Protein AF-A0A3P7J4C7-F1 (afdb_monomer)

Structure (mmCIF, N/CA/C/O backbone):
data_AF-A0A3P7J4C7-F1
#
_entry.id   AF-A0A3P7J4C7-F1
#
loop_
_atom_site.group_PDB
_atom_site.id
_atom_site.type_symbol
_atom_site.label_atom_id
_atom_site.label_alt_id
_atom_site.label_comp_id
_atom_site.label_asym_id
_atom_site.label_entity_id
_atom_site.label_seq_id
_atom_site.pdbx_PDB_ins_code
_atom_site.Cartn_x
_atom_site.Cartn_y
_atom_site.Cartn_z
_atom_site.occupancy
_atom_site.B_iso_or_equiv
_atom_site.auth_seq_id
_atom_site.auth_comp_id
_atom_site.auth_asym_id
_atom_site.auth_atom_id
_atom_site.pdbx_PDB_model_num
ATOM 1 N N . MET A 1 1 ? 24.159 -23.107 -20.229 1.00 58.28 1 MET A N 1
ATOM 2 C CA . MET A 1 1 ? 25.421 -23.664 -20.759 1.00 58.28 1 MET A CA 1
ATOM 3 C C . MET A 1 1 ? 25.243 -25.158 -20.881 1.00 58.28 1 MET A C 1
ATOM 5 O O . MET A 1 1 ? 24.767 -25.767 -19.931 1.00 58.28 1 MET A O 1
ATOM 9 N N . THR A 1 2 ? 25.591 -25.727 -22.027 1.00 74.00 2 THR A N 1
ATOM 10 C CA . THR A 1 2 ? 25.543 -27.178 -22.225 1.00 74.00 2 THR A CA 1
ATOM 11 C C . THR A 1 2 ? 26.910 -27.624 -22.710 1.00 74.00 2 THR A C 1
ATOM 13 O O . THR A 1 2 ? 27.490 -26.992 -23.593 1.00 74.00 2 THR A O 1
ATOM 16 N N . C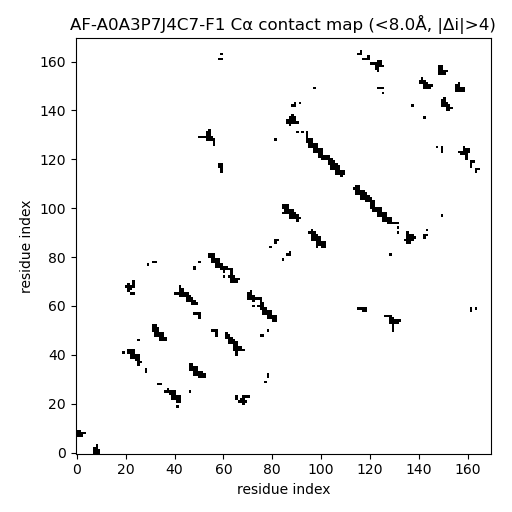YS A 1 3 ? 27.447 -28.678 -22.100 1.00 69.94 3 CYS A N 1
ATOM 17 C CA . CYS A 1 3 ? 28.665 -29.310 -22.584 1.00 69.94 3 CYS A CA 1
ATOM 18 C C . CYS A 1 3 ? 28.282 -30.241 -23.737 1.00 69.94 3 CYS A C 1
ATOM 20 O O . CYS A 1 3 ? 27.547 -31.208 -23.535 1.00 69.94 3 CYS A O 1
ATOM 22 N N . VAL A 1 4 ? 28.741 -29.920 -24.946 1.00 71.81 4 VAL A N 1
ATOM 23 C CA . VAL A 1 4 ? 28.496 -30.708 -26.156 1.00 71.81 4 VAL A CA 1
ATOM 24 C C . VAL A 1 4 ? 29.854 -31.075 -26.744 1.00 71.81 4 VAL A C 1
ATOM 26 O O . VAL A 1 4 ? 30.628 -30.200 -27.120 1.00 71.81 4 VAL A O 1
ATOM 29 N N . MET A 1 5 ? 30.161 -32.375 -26.785 1.00 71.19 5 MET A N 1
ATOM 30 C CA . MET A 1 5 ? 31.421 -32.920 -27.319 1.00 71.19 5 MET A CA 1
ATOM 31 C C . MET A 1 5 ? 32.692 -32.265 -26.746 1.00 71.19 5 MET A C 1
ATOM 33 O O . MET A 1 5 ? 33.597 -31.880 -27.479 1.00 71.19 5 MET A O 1
ATOM 37 N N . GLY A 1 6 ? 32.755 -32.117 -25.419 1.00 75.88 6 GLY A N 1
ATOM 38 C CA . GLY A 1 6 ? 33.930 -31.564 -24.733 1.00 75.88 6 GLY A CA 1
ATOM 39 C C . GLY A 1 6 ? 34.107 -30.051 -24.889 1.00 75.88 6 GLY A C 1
ATOM 40 O O . GLY A 1 6 ? 35.069 -29.497 -24.363 1.00 75.88 6 GLY A O 1
ATOM 41 N N . MET A 1 7 ? 33.176 -29.373 -25.565 1.00 69.62 7 MET A N 1
ATOM 42 C CA . MET A 1 7 ? 33.154 -27.923 -25.707 1.00 69.62 7 MET A CA 1
ATOM 43 C C . MET A 1 7 ? 31.938 -27.336 -24.988 1.00 69.62 7 MET A C 1
ATOM 45 O O . MET A 1 7 ? 30.823 -27.859 -25.058 1.00 69.62 7 MET A O 1
ATOM 49 N N . TRP A 1 8 ? 32.148 -26.223 -24.288 1.00 70.75 8 TRP A N 1
ATOM 50 C CA . TRP A 1 8 ? 31.060 -25.448 -23.701 1.00 70.75 8 TRP A CA 1
ATOM 51 C C . TRP A 1 8 ? 30.372 -24.621 -24.785 1.00 70.75 8 TRP A C 1
ATOM 53 O O . TRP A 1 8 ? 31.017 -23.822 -25.462 1.00 70.75 8 TRP A O 1
ATOM 63 N N . ALA A 1 9 ? 29.060 -24.812 -24.938 1.00 69.00 9 ALA A N 1
ATOM 64 C CA . ALA A 1 9 ? 28.233 -24.024 -25.839 1.00 69.00 9 ALA A CA 1
ATOM 65 C C . ALA A 1 9 ? 27.231 -23.158 -25.044 1.00 69.00 9 ALA A C 1
ATOM 67 O O . ALA A 1 9 ? 26.468 -23.696 -24.222 1.00 69.00 9 ALA A O 1
ATOM 68 N N . PRO A 1 10 ? 27.189 -21.832 -25.288 1.00 61.00 10 PRO A N 1
ATOM 69 C CA . PRO A 1 10 ? 28.169 -21.026 -26.039 1.00 61.00 10 PRO A CA 1
ATOM 70 C C . PRO A 1 10 ? 29.540 -20.944 -25.332 1.00 61.00 10 PRO A C 1
ATOM 72 O O . PRO A 1 10 ? 29.627 -21.139 -24.121 1.00 61.00 10 PRO A O 1
ATOM 75 N N . SER A 1 11 ? 30.601 -20.635 -26.090 1.00 69.06 11 SER A N 1
ATOM 76 C CA . SER A 1 11 ? 31.992 -20.532 -25.599 1.00 69.06 11 SER A CA 1
ATOM 77 C C . SER A 1 11 ? 32.262 -19.297 -24.732 1.00 69.06 11 SER A C 1
ATOM 79 O O . SER A 1 11 ? 33.334 -19.163 -24.147 1.00 69.06 11 SER A O 1
ATOM 81 N N . PHE A 1 12 ? 31.283 -18.402 -24.628 1.00 66.50 12 PHE A N 1
ATOM 82 C CA . PHE A 1 12 ? 31.286 -17.256 -23.737 1.00 66.50 12 PHE A CA 1
ATOM 83 C C . PHE A 1 12 ? 29.870 -17.037 -23.202 1.00 66.50 12 PHE A C 1
ATOM 85 O O . PHE A 1 12 ? 28.878 -17.214 -23.914 1.00 66.50 12 PHE A O 1
ATOM 92 N N . PHE A 1 13 ? 29.769 -16.613 -21.947 1.00 57.25 13 PHE A N 1
ATOM 93 C CA . PHE A 1 13 ? 28.583 -15.901 -21.495 1.00 57.25 13 PHE A CA 1
ATOM 94 C C . PHE A 1 13 ? 28.644 -14.520 -22.145 1.00 57.25 13 PHE A C 1
ATOM 96 O O . PHE A 1 13 ? 29.688 -13.872 -22.087 1.00 57.25 13 PHE A O 1
ATOM 103 N N . GLY A 1 14 ? 27.580 -14.104 -22.839 1.00 58.03 14 GLY A N 1
ATOM 104 C CA . GLY A 1 14 ? 27.512 -12.773 -23.448 1.00 58.03 14 GLY A CA 1
ATOM 105 C C . GLY A 1 14 ? 27.950 -11.672 -22.473 1.00 58.03 14 GLY A C 1
ATOM 106 O O . GLY A 1 14 ? 27.874 -11.840 -21.257 1.00 58.03 14 GLY A O 1
ATOM 107 N N . HIS A 1 15 ? 28.423 -10.540 -22.993 1.00 54.91 15 HIS A N 1
ATOM 108 C CA . HIS A 1 15 ? 28.823 -9.423 -22.139 1.00 54.91 15 HIS A CA 1
ATOM 109 C C . HIS A 1 15 ? 27.643 -8.944 -21.281 1.00 54.91 15 HIS A C 1
ATOM 111 O O . HIS A 1 15 ? 26.596 -8.574 -21.813 1.00 54.91 15 HIS A O 1
ATOM 117 N N . CYS A 1 16 ? 27.833 -8.885 -19.960 1.00 52.88 16 CYS A N 1
ATOM 118 C CA . CYS A 1 16 ? 26.949 -8.128 -19.083 1.00 52.88 16 CYS A CA 1
ATOM 119 C C . CYS A 1 16 ? 27.085 -6.647 -19.442 1.00 52.88 16 CYS A C 1
ATOM 121 O O . CYS A 1 16 ? 28.039 -5.985 -19.039 1.00 52.88 16 CYS A O 1
ATOM 123 N N . THR A 1 17 ? 26.158 -6.120 -20.234 1.00 51.41 17 THR A N 1
ATOM 124 C CA . THR A 1 17 ? 26.102 -4.683 -20.492 1.00 51.41 17 THR A CA 1
ATOM 125 C C . THR A 1 17 ? 25.267 -4.021 -19.404 1.00 51.41 17 THR A C 1
ATOM 127 O O . THR A 1 17 ? 24.099 -4.370 -19.245 1.00 51.41 17 THR A O 1
ATOM 130 N N . THR A 1 18 ? 25.799 -3.000 -18.730 1.00 53.31 18 THR A N 1
ATOM 131 C CA . THR A 1 18 ? 25.023 -2.010 -17.952 1.00 53.31 18 THR A CA 1
ATOM 132 C C . THR A 1 18 ? 24.249 -1.070 -18.887 1.00 53.31 18 THR A C 1
ATOM 134 O O . THR A 1 18 ? 24.229 0.147 -18.729 1.00 53.31 18 THR A O 1
ATOM 137 N N . SER A 1 19 ? 23.663 -1.634 -19.943 1.00 54.75 19 SER A N 1
ATOM 138 C CA . SER A 1 19 ? 22.994 -0.875 -20.984 1.00 54.75 19 SER A CA 1
ATOM 139 C C . SER A 1 19 ? 21.644 -0.388 -20.478 1.00 54.75 19 SER A C 1
ATOM 141 O O . SER A 1 19 ? 20.827 -1.168 -19.993 1.00 54.75 19 SER A O 1
ATOM 143 N N . THR A 1 20 ? 21.374 0.895 -20.693 1.00 61.97 20 THR A N 1
ATOM 144 C CA . THR A 1 20 ? 20.044 1.502 -20.566 1.00 61.97 20 THR A CA 1
ATOM 145 C C . THR A 1 20 ? 19.055 1.002 -21.630 1.00 61.97 20 THR A C 1
ATOM 147 O O . THR A 1 20 ? 17.907 1.424 -21.640 1.00 61.97 20 THR A O 1
ATOM 150 N N . ARG A 1 21 ? 19.437 0.077 -22.529 1.00 68.81 21 ARG A N 1
ATOM 151 C CA . ARG A 1 21 ? 18.542 -0.455 -23.579 1.00 68.81 21 ARG A CA 1
ATOM 152 C C . ARG A 1 21 ? 17.230 -1.034 -23.054 1.00 68.81 21 ARG A C 1
ATOM 154 O O . ARG A 1 21 ? 16.261 -1.054 -23.798 1.00 68.81 21 ARG A O 1
ATOM 161 N N . TYR A 1 22 ? 17.214 -1.490 -21.806 1.00 79.50 22 TYR A N 1
ATOM 162 C CA . TYR A 1 22 ? 16.029 -2.045 -21.152 1.00 79.50 22 TYR A CA 1
ATOM 163 C C . TYR A 1 22 ? 15.705 -1.334 -19.835 1.00 79.50 22 TYR A C 1
ATOM 165 O O . TYR A 1 22 ? 15.041 -1.907 -18.972 1.00 79.50 22 TYR A O 1
ATOM 173 N N . SER A 1 23 ? 16.215 -0.112 -19.648 1.00 86.44 23 SER A N 1
ATOM 174 C CA . SER A 1 23 ? 15.827 0.713 -18.508 1.00 86.44 23 SER A CA 1
ATOM 175 C C . SER A 1 23 ? 14.448 1.315 -18.729 1.00 86.44 23 SER A C 1
ATOM 177 O O . SE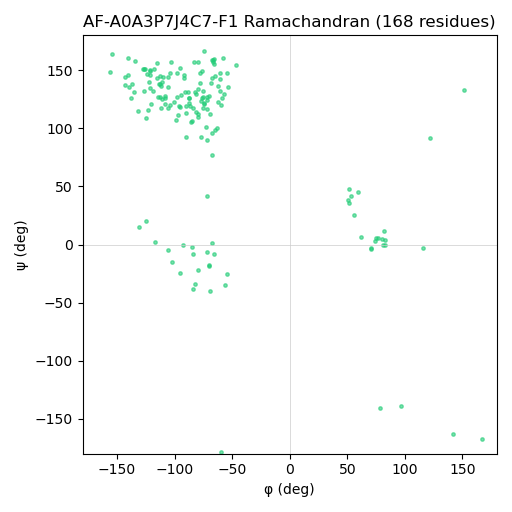R A 1 23 ? 14.084 1.634 -19.858 1.00 86.44 23 SER A O 1
ATOM 179 N N . CYS A 1 24 ? 13.722 1.519 -17.640 1.00 86.81 24 CYS A N 1
ATOM 180 C CA . CYS A 1 24 ? 12.443 2.204 -17.660 1.00 86.81 24 CYS A CA 1
ATOM 181 C C . CYS A 1 24 ? 12.604 3.603 -17.072 1.00 86.81 24 CYS A C 1
ATOM 183 O O . CYS A 1 24 ? 13.230 3.778 -16.022 1.00 86.81 24 CYS A O 1
ATOM 185 N N . GLU A 1 25 ? 12.006 4.589 -17.732 1.00 91.75 25 GLU A N 1
ATOM 186 C CA . GLU A 1 25 ? 11.836 5.916 -17.157 1.00 91.75 25 GLU A CA 1
ATOM 187 C C . GLU A 1 25 ? 10.712 5.864 -16.119 1.00 91.75 25 GLU A C 1
ATOM 189 O O . GLU A 1 25 ? 9.613 5.361 -16.382 1.00 91.75 25 GLU A O 1
ATOM 194 N N . VAL A 1 26 ? 11.006 6.333 -14.908 1.00 91.88 26 VAL A N 1
ATOM 195 C CA . VAL A 1 26 ? 10.028 6.400 -13.826 1.00 91.88 26 VAL A CA 1
ATOM 196 C C . VAL A 1 26 ? 9.029 7.520 -14.137 1.00 91.88 26 VAL A C 1
ATOM 198 O O . VAL A 1 26 ? 9.447 8.661 -14.330 1.00 91.88 26 VAL A O 1
ATOM 201 N N . PRO A 1 27 ? 7.716 7.229 -14.176 1.00 89.31 27 PRO A N 1
ATOM 202 C CA . PRO A 1 27 ? 6.696 8.228 -14.444 1.00 89.31 27 PRO A CA 1
ATOM 203 C C . PRO A 1 27 ? 6.636 9.258 -13.316 1.00 89.31 27 PRO A C 1
ATOM 205 O O . PRO A 1 27 ? 6.962 8.972 -12.162 1.00 89.31 27 PRO A O 1
ATOM 208 N N . ASN A 1 28 ? 6.147 10.452 -13.639 1.00 90.44 28 ASN A N 1
ATOM 209 C CA . ASN A 1 28 ? 5.920 11.473 -12.625 1.00 90.44 28 ASN A CA 1
ATOM 210 C C . ASN A 1 28 ? 4.874 10.998 -11.598 1.00 90.44 28 ASN A C 1
ATOM 212 O O . ASN A 1 28 ? 3.843 10.437 -11.990 1.00 90.44 28 ASN A O 1
ATOM 216 N N . PRO A 1 29 ? 5.106 11.228 -10.291 1.00 89.56 29 PRO A N 1
ATOM 217 C CA . PRO A 1 29 ? 4.142 10.879 -9.258 1.00 89.56 29 PRO A CA 1
ATOM 218 C C . PRO A 1 29 ? 2.823 11.630 -9.462 1.00 89.56 29 PRO A C 1
ATOM 220 O O . PRO A 1 29 ? 2.804 12.810 -9.821 1.00 89.56 29 PRO A O 1
ATOM 223 N N . LYS A 1 30 ? 1.707 10.950 -9.187 1.00 87.62 30 LYS A N 1
ATOM 224 C CA . LYS A 1 30 ? 0.387 11.587 -9.124 1.00 87.62 30 LYS A CA 1
ATOM 225 C C . LYS A 1 30 ? 0.313 12.552 -7.924 1.00 87.62 30 LYS A C 1
ATOM 227 O O . LYS A 1 30 ? 1.066 12.387 -6.961 1.00 87.62 30 LYS A O 1
ATOM 232 N N . PRO A 1 31 ? -0.607 13.534 -7.929 1.00 85.88 31 PRO A N 1
ATOM 233 C CA . PRO A 1 31 ? -0.822 14.409 -6.777 1.00 85.88 31 PRO A CA 1
ATOM 234 C C . PRO A 1 31 ? -1.076 13.611 -5.489 1.00 85.88 31 PRO A C 1
ATOM 236 O O . PRO A 1 31 ? -1.828 12.637 -5.500 1.00 85.88 31 PRO A O 1
ATOM 239 N N . GLY A 1 32 ? -0.441 14.011 -4.384 1.00 84.50 32 GLY A N 1
ATOM 240 C CA . GLY A 1 32 ? -0.586 13.332 -3.088 1.00 84.50 32 GLY A CA 1
ATOM 241 C C . GLY A 1 32 ? 0.192 12.014 -2.947 1.00 84.50 32 GLY A C 1
ATOM 242 O O . GLY A 1 32 ? 0.087 11.355 -1.909 1.00 84.50 32 GLY A O 1
ATOM 243 N N . MET A 1 33 ? 1.010 11.646 -3.940 1.00 90.00 33 MET A N 1
ATOM 244 C CA . MET A 1 33 ? 1.862 10.454 -3.949 1.00 90.00 33 MET A CA 1
ATOM 245 C C . MET A 1 33 ? 3.352 10.826 -4.041 1.00 90.00 33 MET A C 1
ATOM 247 O O . MET A 1 33 ? 3.726 11.824 -4.650 1.00 90.00 33 MET A O 1
ATOM 251 N N . THR A 1 34 ? 4.213 9.979 -3.477 1.00 93.00 34 THR A N 1
ATOM 252 C CA . THR A 1 34 ? 5.653 9.931 -3.751 1.00 93.00 34 THR A CA 1
ATOM 253 C C . THR A 1 34 ? 6.050 8.549 -4.261 1.00 93.00 34 THR A C 1
ATOM 255 O O . THR A 1 34 ? 5.444 7.543 -3.884 1.00 93.00 34 THR A O 1
ATOM 258 N N . LEU A 1 35 ? 7.085 8.500 -5.096 1.00 93.00 35 LEU A N 1
ATOM 259 C CA . LEU A 1 35 ? 7.733 7.260 -5.524 1.00 93.00 35 LEU A CA 1
ATOM 260 C C . LEU A 1 35 ? 9.061 7.099 -4.779 1.00 93.00 35 LEU A C 1
ATOM 262 O O . LEU A 1 35 ? 9.705 8.092 -4.443 1.00 93.00 35 LEU A O 1
ATOM 266 N N . ASP A 1 36 ? 9.456 5.859 -4.502 1.00 94.00 36 ASP A N 1
ATOM 267 C CA . ASP A 1 36 ? 10.730 5.526 -3.845 1.00 94.00 36 ASP A CA 1
ATOM 268 C C . ASP A 1 36 ? 11.960 5.769 -4.738 1.00 94.00 36 ASP A C 1
ATOM 270 O O . ASP A 1 36 ? 13.080 5.884 -4.240 1.00 94.00 36 ASP A O 1
ATOM 274 N N . LYS A 1 37 ? 11.756 5.860 -6.054 1.00 91.88 37 LYS A N 1
ATOM 275 C CA . LYS A 1 37 ? 12.792 6.097 -7.062 1.00 91.88 37 LYS A CA 1
ATOM 276 C C . LYS A 1 37 ? 12.348 7.152 -8.065 1.00 91.88 37 LYS A C 1
ATOM 278 O O . LYS A 1 37 ? 11.157 7.368 -8.267 1.00 91.88 37 LYS A O 1
ATOM 283 N N . THR A 1 38 ? 13.321 7.770 -8.724 1.00 91.94 38 THR A N 1
ATOM 284 C CA . THR A 1 38 ? 13.120 8.766 -9.782 1.00 91.94 38 THR A CA 1
ATOM 285 C C . THR A 1 38 ? 14.139 8.562 -10.905 1.00 91.94 38 THR A C 1
ATOM 287 O O . THR A 1 38 ? 15.176 7.926 -10.710 1.00 91.94 38 THR A O 1
ATOM 290 N N . GLY A 1 39 ? 13.847 9.095 -12.094 1.00 89.81 39 GLY A N 1
ATOM 291 C CA . GLY A 1 39 ? 14.744 9.016 -13.249 1.00 89.81 39 GLY A CA 1
ATOM 292 C C . GLY A 1 39 ? 14.699 7.662 -13.958 1.00 89.81 39 GLY A C 1
ATOM 293 O O . GLY A 1 39 ? 13.633 7.084 -14.133 1.00 89.81 39 GLY A O 1
ATOM 294 N N . MET A 1 40 ? 15.854 7.169 -14.405 1.00 89.94 40 MET A N 1
ATOM 295 C CA . MET A 1 40 ? 15.968 5.896 -15.123 1.00 89.94 40 MET A CA 1
ATOM 296 C C . MET A 1 40 ? 16.305 4.758 -14.163 1.00 89.94 40 MET A C 1
ATOM 298 O O . MET A 1 40 ? 17.288 4.836 -13.425 1.00 89.94 40 MET A O 1
ATOM 302 N N . VAL A 1 41 ? 15.537 3.670 -14.221 1.00 90.69 41 VAL A N 1
ATOM 303 C CA . VAL A 1 41 ? 15.826 2.444 -13.466 1.00 90.69 41 VAL A CA 1
ATOM 304 C C . VAL A 1 41 ? 16.194 1.298 -14.397 1.00 90.69 41 VAL A C 1
ATOM 306 O O . VAL A 1 41 ? 15.653 1.174 -15.492 1.00 90.69 41 VAL A O 1
ATOM 309 N N . ALA A 1 42 ? 17.113 0.439 -13.964 1.00 88.25 42 ALA A N 1
ATOM 310 C CA . ALA A 1 42 ? 17.480 -0.755 -14.721 1.00 88.25 42 ALA A CA 1
ATOM 311 C C . ALA A 1 42 ? 16.313 -1.758 -14.816 1.00 88.25 42 ALA A C 1
ATOM 313 O O . ALA A 1 42 ? 15.410 -1.757 -13.975 1.00 88.25 42 ALA A O 1
ATOM 314 N N . SER A 1 43 ? 16.376 -2.654 -15.806 1.00 85.31 43 SER A N 1
ATOM 315 C CA . SER A 1 43 ? 15.491 -3.824 -15.857 1.00 85.31 43 SER A CA 1
ATOM 316 C C . SER A 1 43 ? 15.585 -4.620 -14.548 1.00 85.31 43 SER A C 1
ATOM 318 O O . SER A 1 43 ? 16.627 -4.637 -13.893 1.00 85.31 43 SER A O 1
ATOM 320 N N . ASP A 1 44 ? 14.476 -5.240 -14.161 1.00 84.88 44 ASP A N 1
ATOM 321 C CA . ASP A 1 44 ? 14.219 -5.960 -12.907 1.00 84.88 44 ASP A CA 1
ATOM 322 C C . ASP A 1 44 ? 14.102 -5.098 -11.645 1.00 84.88 44 ASP A C 1
ATOM 324 O O . ASP A 1 44 ? 13.753 -5.608 -10.575 1.00 84.88 44 ASP A O 1
ATOM 328 N N . GLN A 1 45 ? 14.294 -3.781 -11.746 1.00 88.56 45 GLN A N 1
ATOM 32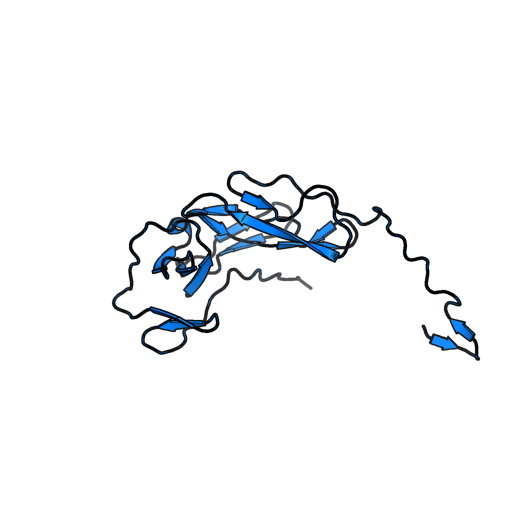9 C CA . GLN A 1 45 ? 14.022 -2.894 -10.624 1.00 88.56 45 GLN A CA 1
ATOM 330 C C . GLN A 1 45 ? 12.527 -2.618 -10.459 1.00 88.56 45 GLN A C 1
ATOM 332 O O . GLN A 1 45 ? 11.805 -2.365 -11.423 1.00 88.56 45 GLN A O 1
ATOM 337 N N . SER A 1 46 ? 12.074 -2.613 -9.206 1.00 90.44 46 SER A N 1
ATOM 338 C CA . SER A 1 46 ? 10.744 -2.140 -8.833 1.00 90.44 46 SER A CA 1
ATOM 339 C C . SER A 1 46 ? 10.758 -0.684 -8.387 1.00 90.44 46 SER A C 1
ATOM 341 O O . SER A 1 46 ? 11.765 -0.202 -7.854 1.00 90.44 46 SER A O 1
ATOM 343 N N . VAL A 1 47 ? 9.617 -0.033 -8.589 1.00 92.06 47 VAL A N 1
ATOM 344 C CA . VAL A 1 47 ? 9.257 1.280 -8.054 1.00 92.06 47 VAL A CA 1
ATOM 345 C C . VAL A 1 47 ? 7.994 1.113 -7.231 1.00 92.06 47 VAL A C 1
ATOM 347 O O . VAL A 1 47 ? 7.056 0.438 -7.660 1.00 92.06 47 VAL A O 1
ATOM 350 N N . THR A 1 48 ? 7.987 1.719 -6.055 1.00 91.25 48 THR A N 1
ATOM 351 C CA . THR A 1 48 ? 6.919 1.632 -5.068 1.00 91.25 48 THR A CA 1
ATOM 352 C C . THR A 1 48 ? 6.332 3.008 -4.822 1.00 91.25 48 THR A C 1
ATOM 354 O O . THR A 1 48 ? 7.046 3.978 -4.569 1.00 91.25 48 THR A O 1
ATOM 357 N N . ALA A 1 49 ? 5.011 3.079 -4.855 1.00 89.56 49 ALA A N 1
ATOM 358 C CA . ALA A 1 49 ? 4.260 4.273 -4.547 1.00 89.56 49 ALA A CA 1
ATOM 359 C C . ALA A 1 49 ? 3.857 4.345 -3.071 1.00 89.56 49 ALA A C 1
ATOM 361 O O . ALA A 1 49 ? 3.491 3.342 -2.457 1.00 89.56 49 ALA A O 1
ATOM 362 N N . THR A 1 50 ? 3.883 5.557 -2.515 1.00 89.50 50 THR A N 1
ATOM 363 C CA . THR A 1 50 ? 3.423 5.855 -1.151 1.00 89.50 50 THR A CA 1
ATOM 364 C C . THR A 1 50 ? 2.612 7.148 -1.137 1.00 89.50 50 THR A C 1
ATOM 366 O O . THR A 1 50 ? 3.000 8.126 -1.772 1.00 89.50 50 THR A O 1
ATOM 369 N N . CYS A 1 51 ? 1.498 7.182 -0.405 1.00 89.69 51 CYS A N 1
ATOM 370 C CA . CYS A 1 51 ? 0.714 8.405 -0.225 1.00 89.69 51 CYS A CA 1
ATOM 371 C C . CYS A 1 51 ? 1.353 9.307 0.843 1.00 89.69 51 CYS A C 1
ATOM 373 O O . CYS A 1 51 ? 1.753 8.838 1.908 1.00 89.69 51 CYS A O 1
ATOM 375 N N . ILE A 1 52 ? 1.477 10.604 0.551 1.00 90.31 52 ILE A N 1
ATOM 376 C CA . ILE A 1 52 ? 2.116 11.585 1.449 1.00 90.31 52 ILE A CA 1
ATOM 377 C C . ILE A 1 52 ? 1.119 12.342 2.328 1.00 90.31 52 ILE A C 1
ATOM 379 O O . ILE A 1 52 ? 1.506 12.850 3.388 1.00 90.31 52 ILE A O 1
ATOM 383 N N . GLU A 1 53 ? -0.130 12.424 1.876 1.00 89.50 53 GLU A N 1
ATOM 384 C CA . GLU A 1 53 ? -1.218 13.137 2.538 1.00 89.50 53 GLU A CA 1
ATOM 385 C C . GLU A 1 53 ? -1.784 12.323 3.709 1.00 89.50 53 GLU A C 1
ATOM 387 O O . GLU A 1 53 ? -1.789 11.087 3.661 1.00 89.50 53 GLU A O 1
ATOM 392 N N . PRO A 1 54 ? -2.248 12.994 4.777 1.00 88.69 54 PRO A N 1
ATOM 393 C CA . PRO A 1 54 ? -2.878 12.303 5.886 1.00 88.69 54 PRO A CA 1
ATOM 394 C C . PRO A 1 54 ? -4.209 11.677 5.456 1.00 88.69 54 PRO A C 1
ATOM 396 O O . PRO A 1 54 ? -4.829 12.138 4.500 1.00 88.69 54 PRO A O 1
ATOM 399 N N . MET A 1 55 ? -4.659 10.646 6.175 1.00 86.25 55 MET A N 1
ATOM 400 C CA . MET A 1 55 ? -5.940 9.952 5.934 1.00 86.25 55 MET A CA 1
ATOM 401 C C . MET A 1 55 ? -6.069 9.269 4.561 1.00 86.25 55 MET A C 1
ATOM 403 O O . MET A 1 55 ? -7.137 8.746 4.243 1.00 86.25 55 MET A O 1
ATOM 407 N N . LYS A 1 56 ? -5.000 9.231 3.756 1.00 86.44 56 LYS A N 1
ATOM 408 C CA . LYS A 1 56 ? -5.014 8.598 2.437 1.00 86.44 56 LYS A CA 1
ATOM 409 C C . LYS A 1 56 ? -4.284 7.267 2.414 1.00 86.44 56 LYS A C 1
ATOM 411 O O . LYS A 1 56 ? -3.243 7.098 3.047 1.00 86.44 56 LYS A O 1
ATOM 416 N N . VAL A 1 57 ? -4.835 6.353 1.625 1.00 84.50 57 VAL A N 1
ATOM 417 C CA . VAL A 1 57 ? -4.301 5.016 1.362 1.00 84.50 57 VAL A CA 1
ATOM 418 C C . VAL A 1 57 ? -4.188 4.830 -0.141 1.00 84.50 57 VAL A C 1
ATOM 420 O O . VAL A 1 57 ? -4.930 5.429 -0.923 1.00 84.50 57 VAL A O 1
ATOM 423 N N . LEU A 1 58 ? -3.229 4.011 -0.552 1.00 80.75 58 LEU A N 1
ATOM 424 C CA . LEU A 1 58 ? -3.044 3.691 -1.951 1.00 80.75 58 LEU A CA 1
ATOM 425 C C . LEU A 1 58 ? -4.051 2.626 -2.397 1.00 80.75 58 LEU A C 1
ATOM 427 O O . LEU A 1 58 ? -3.927 1.462 -2.035 1.00 80.75 58 LEU A O 1
ATOM 431 N N . ALA A 1 59 ? -5.013 3.019 -3.225 1.00 78.12 59 ALA A N 1
ATOM 432 C CA . ALA A 1 59 ? -5.949 2.104 -3.859 1.00 78.12 59 ALA A CA 1
ATOM 433 C C . ALA A 1 59 ? -5.380 1.559 -5.173 1.00 78.12 59 ALA A C 1
ATOM 435 O O . ALA A 1 59 ? -5.102 2.317 -6.108 1.00 78.12 59 ALA A O 1
ATOM 436 N N . GLY A 1 60 ? -5.265 0.235 -5.271 1.00 73.94 60 GLY A N 1
ATOM 437 C CA . GLY A 1 60 ? -4.754 -0.468 -6.446 1.00 73.94 60 GLY A CA 1
ATOM 438 C C . GLY A 1 60 ? -3.270 -0.815 -6.326 1.00 73.94 60 GLY A C 1
ATOM 439 O O . GLY A 1 60 ? -2.799 -1.259 -5.283 1.00 73.94 60 GLY A O 1
ATOM 440 N N . ILE A 1 61 ? -2.522 -0.654 -7.418 1.00 76.50 61 ILE A N 1
ATOM 441 C CA . ILE A 1 61 ? -1.147 -1.149 -7.496 1.00 76.50 61 ILE A CA 1
ATOM 442 C C . ILE A 1 61 ? -0.174 -0.294 -6.695 1.00 76.50 61 ILE A C 1
ATOM 444 O O . ILE A 1 61 ? 0.029 0.886 -6.989 1.00 76.50 61 ILE A O 1
ATOM 448 N N . LYS A 1 62 ? 0.504 -0.946 -5.745 1.00 83.00 62 LYS A N 1
ATOM 449 C CA . LYS A 1 62 ? 1.560 -0.343 -4.930 1.00 83.00 62 LYS A CA 1
ATOM 450 C C . LYS A 1 62 ? 2.923 -0.312 -5.588 1.00 83.00 62 LYS A C 1
ATOM 452 O O . LYS A 1 62 ? 3.677 0.632 -5.361 1.00 83.00 62 LYS A O 1
ATOM 457 N N . SER A 1 63 ? 3.251 -1.318 -6.384 1.00 86.25 63 SER A N 1
ATOM 458 C CA . SER A 1 63 ? 4.552 -1.392 -7.026 1.00 86.25 63 SER A CA 1
ATOM 459 C C . SER A 1 63 ? 4.457 -1.910 -8.447 1.00 86.25 63 SER A C 1
ATOM 461 O O . SER A 1 63 ? 3.631 -2.756 -8.780 1.00 86.25 63 SER A O 1
ATOM 463 N N . MET A 1 64 ? 5.340 -1.385 -9.283 1.00 86.75 64 MET A N 1
ATOM 464 C CA . MET A 1 64 ? 5.535 -1.824 -10.657 1.00 86.75 64 MET A CA 1
ATOM 465 C C . MET A 1 64 ? 6.992 -2.210 -10.855 1.00 86.75 64 MET A C 1
ATOM 467 O O . MET A 1 64 ? 7.885 -1.638 -10.226 1.00 86.75 64 MET A O 1
ATOM 471 N N . ARG A 1 65 ? 7.243 -3.198 -11.710 1.00 87.56 65 ARG A N 1
ATOM 472 C CA . ARG A 1 65 ? 8.587 -3.671 -12.039 1.00 87.56 65 ARG A CA 1
ATOM 473 C C . ARG A 1 65 ? 8.922 -3.325 -13.480 1.00 87.56 65 ARG A C 1
ATOM 475 O O . ARG A 1 65 ? 8.098 -3.520 -14.365 1.00 87.56 65 ARG A O 1
ATOM 482 N N . CYS A 1 66 ? 10.135 -2.837 -13.703 1.00 87.25 66 CYS A N 1
ATOM 483 C CA . CYS A 1 66 ? 10.672 -2.674 -15.042 1.00 87.25 66 CYS A CA 1
ATOM 484 C C . CYS A 1 66 ? 11.066 -4.049 -15.583 1.00 87.25 66 CYS A C 1
ATOM 486 O O . CYS A 1 66 ? 11.928 -4.712 -15.014 1.00 87.25 66 CYS A O 1
ATOM 488 N N . VAL A 1 67 ? 10.437 -4.492 -16.661 1.00 86.00 67 VAL A N 1
ATOM 489 C CA . VAL A 1 67 ? 10.714 -5.757 -17.336 1.00 86.00 67 VAL A CA 1
ATOM 490 C C . VAL A 1 67 ? 11.014 -5.433 -18.789 1.00 86.00 67 VAL A C 1
ATOM 492 O O . VAL A 1 67 ? 10.125 -5.034 -19.536 1.00 86.00 67 VAL A O 1
ATOM 495 N N . LEU A 1 68 ? 12.280 -5.581 -19.188 1.00 85.19 68 LEU A N 1
ATOM 496 C CA . LEU A 1 68 ? 12.721 -5.391 -20.574 1.00 85.19 68 LEU A CA 1
ATOM 497 C C . LEU A 1 68 ? 12.315 -4.027 -21.175 1.00 85.19 68 LEU A C 1
ATOM 499 O O . LEU A 1 68 ? 11.904 -3.954 -22.329 1.00 85.19 68 LEU A O 1
ATOM 503 N N . GLY A 1 69 ? 12.426 -2.942 -20.399 1.00 84.06 69 GLY A N 1
ATOM 504 C CA . GLY A 1 69 ? 12.055 -1.588 -20.835 1.00 84.06 69 GLY A CA 1
ATOM 505 C C . GLY A 1 69 ? 10.562 -1.249 -20.718 1.00 84.06 69 GLY A C 1
ATOM 506 O O . GLY A 1 69 ? 10.160 -0.152 -21.097 1.00 84.06 69 GLY A O 1
ATOM 507 N N . HIS A 1 70 ? 9.744 -2.148 -20.163 1.00 85.19 70 HIS A N 1
ATOM 508 C CA . HIS A 1 70 ? 8.315 -1.926 -19.940 1.00 85.19 70 HIS A CA 1
ATOM 509 C C . HIS A 1 70 ? 7.939 -2.056 -18.465 1.00 85.19 70 HIS A C 1
ATOM 511 O O . HIS A 1 70 ? 8.481 -2.884 -17.739 1.00 85.19 70 HIS A O 1
ATOM 517 N N . TRP A 1 71 ? 6.975 -1.259 -18.011 1.00 85.00 71 TRP A N 1
ATOM 518 C CA . TRP A 1 71 ? 6.432 -1.375 -16.659 1.00 85.00 71 TRP A CA 1
ATOM 519 C C . TRP A 1 71 ? 5.390 -2.492 -16.579 1.00 85.00 71 TRP A C 1
ATOM 521 O O . TRP A 1 71 ? 4.454 -2.531 -17.376 1.00 85.00 71 TRP A O 1
ATOM 531 N N . ALA A 1 72 ? 5.542 -3.381 -15.598 1.00 82.56 72 ALA A N 1
ATOM 532 C CA . ALA A 1 72 ? 4.606 -4.456 -15.300 1.00 82.56 72 ALA A CA 1
ATOM 533 C C . ALA A 1 72 ? 4.286 -4.495 -13.789 1.00 82.56 72 ALA A C 1
ATOM 535 O O . ALA A 1 72 ? 5.177 -4.790 -12.983 1.00 82.56 72 ALA A O 1
ATOM 536 N N . PRO A 1 73 ? 3.031 -4.222 -13.386 1.00 82.69 73 PRO A N 1
ATOM 537 C CA . PRO A 1 73 ? 1.982 -3.563 -14.183 1.00 82.69 73 PRO A CA 1
ATOM 538 C C . PRO A 1 73 ? 2.413 -2.166 -14.670 1.00 82.69 73 PRO A C 1
ATOM 540 O O . PRO A 1 73 ? 3.333 -1.564 -14.124 1.00 82.69 73 PRO A O 1
ATOM 543 N N . ASN A 1 74 ? 1.749 -1.650 -15.703 1.00 79.88 74 ASN A N 1
ATOM 544 C CA . ASN A 1 74 ? 2.085 -0.377 -16.357 1.00 79.88 74 ASN A CA 1
ATOM 545 C C . ASN A 1 74 ? 1.496 0.867 -15.664 1.00 79.88 74 ASN A C 1
ATOM 547 O O . ASN A 1 74 ? 1.825 1.992 -16.040 1.00 79.88 74 ASN A O 1
ATOM 551 N N . VAL A 1 75 ? 0.624 0.682 -14.669 1.00 81.31 75 VAL A N 1
ATOM 552 C CA . VAL A 1 75 ? -0.091 1.763 -13.982 1.00 81.31 75 VAL A CA 1
ATOM 553 C C . VAL A 1 75 ? -0.068 1.535 -12.471 1.00 81.31 75 VAL A C 1
ATOM 555 O O . VAL A 1 75 ? -0.411 0.461 -11.980 1.00 81.31 75 VAL A O 1
ATOM 558 N N . LEU A 1 76 ? 0.302 2.582 -11.731 1.00 84.38 76 LEU A N 1
ATOM 559 C CA . LEU A 1 76 ? 0.200 2.639 -10.272 1.00 84.38 76 LEU A CA 1
ATOM 560 C C . LEU A 1 76 ? -1.209 3.044 -9.822 1.00 84.38 76 LEU A C 1
ATOM 562 O O . LEU A 1 76 ? -1.946 3.723 -10.548 1.00 84.38 76 LEU A O 1
ATOM 566 N N . GLY A 1 77 ? -1.544 2.673 -8.587 1.00 80.56 77 GLY A N 1
ATOM 567 C CA . GLY A 1 77 ? -2.780 3.046 -7.909 1.00 80.56 77 GLY A CA 1
ATOM 568 C C . GLY A 1 77 ? -2.989 4.556 -7.736 1.00 80.56 77 GLY A C 1
ATOM 569 O O . GLY A 1 77 ? -2.191 5.389 -8.178 1.00 80.56 77 GLY A O 1
ATOM 570 N N . ASP A 1 78 ? -4.098 4.904 -7.092 1.00 83.50 78 ASP A N 1
ATOM 571 C CA . ASP A 1 78 ? -4.477 6.278 -6.753 1.00 83.50 78 ASP A CA 1
ATOM 572 C C . ASP A 1 78 ? -4.504 6.443 -5.225 1.00 83.50 78 ASP A C 1
ATOM 574 O O . ASP A 1 78 ? -4.910 5.528 -4.511 1.00 83.50 78 ASP A O 1
ATOM 578 N N . CYS A 1 79 ? -4.089 7.602 -4.710 1.00 84.88 79 CYS A N 1
ATOM 579 C CA . CYS A 1 79 ? -4.253 7.919 -3.290 1.00 84.88 79 CYS A CA 1
ATOM 580 C C . CYS A 1 79 ? -5.691 8.369 -3.033 1.00 84.88 79 CYS A C 1
ATOM 582 O O . CYS A 1 79 ? -6.099 9.440 -3.487 1.00 84.88 79 CYS A O 1
ATOM 584 N N . VAL A 1 80 ? -6.442 7.556 -2.298 1.00 84.56 80 VAL A N 1
ATOM 585 C CA . VAL A 1 80 ? -7.852 7.797 -1.964 1.00 84.56 80 VAL A CA 1
ATOM 586 C C . VAL A 1 80 ? -8.009 7.994 -0.467 1.00 84.56 80 VAL A C 1
ATOM 588 O O . VAL A 1 80 ? -7.168 7.540 0.313 1.00 84.56 80 VAL A O 1
ATOM 591 N N . ASN A 1 81 ? -9.072 8.681 -0.053 1.00 85.81 81 ASN A N 1
ATOM 592 C CA . ASN A 1 81 ? -9.365 8.802 1.369 1.00 85.81 81 ASN A CA 1
ATOM 593 C C . ASN A 1 81 ? -9.763 7.443 1.938 1.00 85.81 81 ASN A C 1
ATOM 595 O O . ASN A 1 81 ? -10.458 6.659 1.293 1.00 85.81 81 ASN A O 1
ATOM 599 N N . ILE A 1 82 ? -9.348 7.184 3.172 1.00 83.94 82 ILE A N 1
ATOM 600 C CA . ILE A 1 82 ? -9.674 5.944 3.871 1.00 83.94 82 ILE A CA 1
ATOM 601 C C . ILE A 1 82 ? -11.183 5.688 3.971 1.00 83.94 82 ILE A C 1
ATOM 603 O O . ILE A 1 82 ? -11.621 4.547 3.838 1.00 83.94 82 ILE A O 1
ATOM 607 N N . ASP A 1 83 ? -11.972 6.748 4.122 1.00 82.56 83 ASP A N 1
ATOM 608 C CA . ASP A 1 83 ? -13.429 6.662 4.240 1.00 82.56 83 ASP A CA 1
ATOM 609 C C . ASP A 1 83 ? -14.107 6.248 2.921 1.00 82.56 83 ASP A C 1
ATOM 611 O O . ASP A 1 83 ? -15.249 5.801 2.925 1.00 82.56 83 ASP A O 1
ATOM 615 N N . GLU A 1 84 ? -13.408 6.358 1.783 1.00 80.31 84 GLU A N 1
ATOM 616 C CA . GLU A 1 84 ? -13.889 5.855 0.488 1.00 80.31 84 GLU A CA 1
ATOM 617 C C . GLU A 1 84 ? -13.674 4.339 0.342 1.00 80.31 84 GLU A C 1
ATOM 619 O O . GLU A 1 84 ? -14.343 3.692 -0.465 1.00 80.31 84 GLU A O 1
ATOM 624 N N . LEU A 1 85 ? -12.740 3.760 1.109 1.00 78.19 85 LEU A N 1
ATOM 625 C CA . LEU A 1 85 ? -12.420 2.330 1.069 1.00 78.19 85 LEU A CA 1
ATOM 626 C C . LEU A 1 85 ? -13.367 1.505 1.936 1.00 78.19 85 LEU A C 1
ATOM 628 O O . LEU A 1 85 ? -13.720 0.374 1.588 1.00 78.19 85 LEU A O 1
ATOM 632 N N . GLY A 1 86 ? -13.742 2.041 3.093 1.00 82.44 86 GLY A N 1
ATOM 633 C CA . GLY A 1 86 ? -14.462 1.277 4.090 1.00 82.44 86 GLY A CA 1
ATOM 634 C C . GLY A 1 86 ? -14.529 1.952 5.446 1.00 82.44 86 GLY A C 1
ATOM 635 O O . GLY A 1 86 ? -14.208 3.122 5.627 1.00 82.44 86 GLY A O 1
ATOM 636 N N . THR A 1 87 ? -14.941 1.167 6.434 1.00 88.31 87 THR A N 1
ATOM 637 C CA . THR A 1 87 ? -15.003 1.604 7.829 1.00 88.31 87 THR A CA 1
ATOM 638 C C . THR A 1 87 ? -13.760 1.141 8.573 1.00 88.31 87 THR A C 1
ATOM 640 O O . THR A 1 87 ? -13.439 -0.047 8.583 1.00 88.31 87 THR A O 1
ATOM 643 N N . VAL A 1 88 ? -13.066 2.067 9.232 1.00 90.19 88 VAL A N 1
ATOM 644 C CA . VAL A 1 88 ? -11.936 1.726 10.104 1.00 90.19 88 VAL A CA 1
ATOM 645 C C . VAL A 1 88 ? -12.458 1.1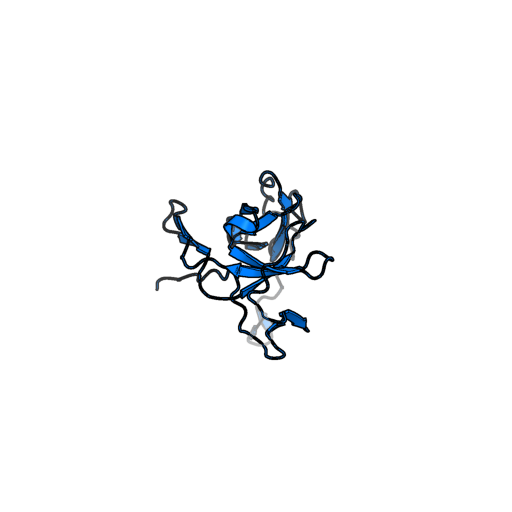23 11.400 1.00 90.19 88 VAL A C 1
ATOM 647 O O . VAL A 1 88 ? -13.194 1.779 12.133 1.00 90.19 88 VAL A 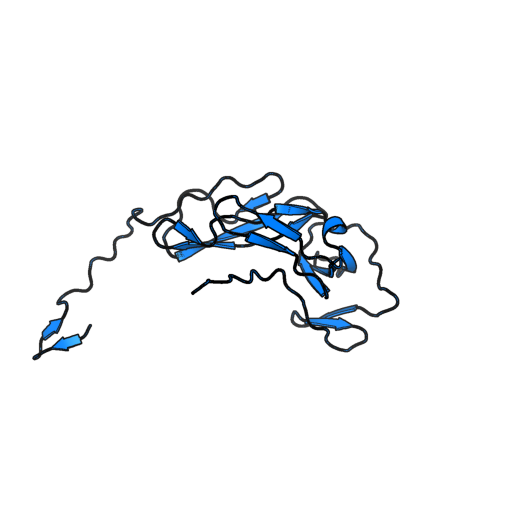O 1
ATOM 650 N N . VAL A 1 89 ? -12.054 -0.111 11.695 1.00 92.00 89 VAL A N 1
ATOM 651 C CA . VAL A 1 89 ? -12.465 -0.840 12.909 1.00 92.00 89 VAL A CA 1
ATOM 652 C C . VAL A 1 89 ? -11.386 -0.845 13.992 1.00 92.00 89 VAL A C 1
ATOM 654 O O . VAL A 1 89 ? -11.665 -1.126 15.156 1.00 92.00 89 VAL A O 1
ATOM 657 N N . TYR A 1 90 ? -10.152 -0.486 13.627 1.00 93.56 90 TYR A N 1
ATOM 658 C CA . TYR A 1 90 ? -9.008 -0.433 14.533 1.00 93.56 90 TYR A CA 1
ATOM 659 C C . TYR A 1 90 ? -7.932 0.532 14.034 1.00 93.56 90 TYR A C 1
ATOM 661 O O . TYR A 1 90 ? -7.717 0.647 12.829 1.00 93.56 90 TYR A O 1
ATOM 669 N N . SER A 1 91 ? -7.214 1.156 14.969 1.00 92.50 91 SER A N 1
ATOM 670 C CA . SER A 1 91 ? -5.987 1.915 14.721 1.00 92.50 91 SER A CA 1
ATOM 671 C C . SER A 1 91 ? -4.985 1.630 15.836 1.00 92.50 91 SER A C 1
ATOM 673 O O . SER A 1 91 ? -5.350 1.644 17.012 1.00 92.50 91 SER A O 1
ATO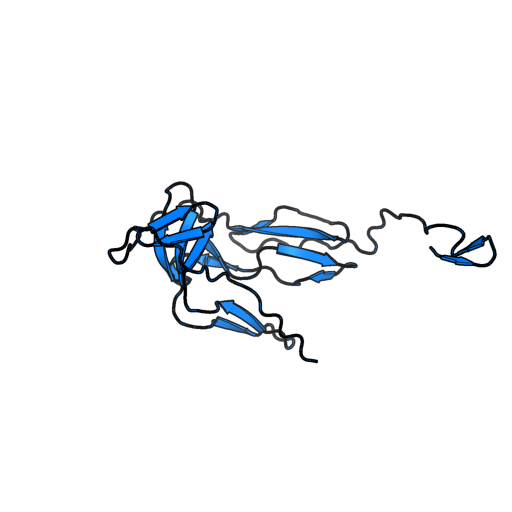M 675 N N . ASP A 1 92 ? -3.725 1.398 15.476 1.00 88.75 92 ASP A N 1
ATOM 676 C CA . ASP A 1 92 ? -2.632 1.201 16.434 1.00 88.75 92 ASP A CA 1
ATOM 677 C C . ASP A 1 92 ? -2.000 2.520 16.925 1.00 88.75 92 ASP A C 1
ATOM 679 O O . ASP A 1 92 ? -1.074 2.506 17.739 1.00 88.75 92 ASP A O 1
ATOM 683 N N . GLY A 1 93 ? -2.462 3.665 16.405 1.00 84.94 93 GLY A N 1
ATOM 684 C CA . GLY A 1 93 ? -1.912 4.996 16.689 1.00 84.94 93 GLY A CA 1
ATOM 685 C C . GLY A 1 93 ? -0.529 5.275 16.081 1.00 84.94 93 GLY A C 1
ATOM 686 O O . GLY A 1 93 ? -0.031 6.393 16.190 1.00 84.94 93 GLY A O 1
ATOM 687 N N . LYS A 1 94 ? 0.092 4.294 15.419 1.00 85.62 94 LYS A N 1
ATOM 688 C CA . LYS A 1 94 ? 1.390 4.393 14.727 1.00 85.62 94 LYS A CA 1
ATOM 689 C C . LYS A 1 94 ? 1.240 4.424 13.204 1.00 85.62 94 LYS A C 1
ATOM 691 O O . LYS A 1 94 ? 2.225 4.623 12.497 1.00 85.62 94 LYS A O 1
ATOM 696 N N . GLY A 1 95 ? 0.013 4.266 12.713 1.00 84.44 95 GLY A N 1
ATOM 697 C CA . GLY A 1 95 ? -0.355 4.387 11.308 1.00 84.44 95 GLY A CA 1
ATOM 698 C C . GLY A 1 95 ? -0.868 3.093 10.688 1.00 84.44 95 GLY A C 1
ATOM 699 O O . GLY A 1 95 ? -1.276 3.130 9.535 1.00 84.44 95 GLY A O 1
ATOM 700 N N . ASN A 1 96 ? -0.891 1.971 11.411 1.00 88.50 96 ASN A N 1
ATOM 701 C CA . ASN A 1 96 ? -1.570 0.775 10.923 1.00 88.50 96 ASN A CA 1
ATOM 702 C C . ASN A 1 96 ? -3.031 0.807 11.358 1.00 88.50 96 ASN A C 1
ATOM 704 O O . ASN A 1 96 ? -3.355 1.010 12.532 1.00 88.50 96 ASN A O 1
ATOM 708 N N . VAL A 1 97 ? -3.914 0.564 10.401 1.00 90.12 97 VAL A N 1
ATOM 709 C CA . VAL A 1 97 ? -5.354 0.498 10.630 1.00 90.12 97 VAL A CA 1
ATOM 710 C C . VAL A 1 97 ? -5.913 -0.801 10.077 1.00 90.12 97 VAL A C 1
ATOM 712 O O . VAL A 1 97 ? -5.387 -1.343 9.105 1.00 90.12 97 VAL A O 1
ATOM 715 N N . ILE A 1 98 ? -7.000 -1.286 10.679 1.00 89.50 98 ILE A N 1
ATOM 716 C CA . ILE A 1 98 ? -7.811 -2.349 10.080 1.00 89.50 98 ILE A CA 1
ATOM 717 C C . ILE A 1 98 ? -9.033 -1.696 9.447 1.00 89.50 98 ILE A C 1
ATOM 719 O O . ILE A 1 98 ? -9.806 -1.020 10.133 1.00 89.50 98 ILE A O 1
ATOM 723 N N . ILE A 1 99 ? -9.213 -1.915 8.148 1.00 86.75 99 ILE A N 1
ATOM 724 C CA . ILE A 1 99 ? -10.347 -1.407 7.377 1.00 86.75 99 ILE A CA 1
ATOM 725 C C . ILE A 1 99 ? -11.264 -2.573 7.044 1.00 86.75 99 ILE A C 1
ATOM 727 O O . ILE A 1 99 ? -10.827 -3.576 6.485 1.00 86.75 99 ILE A O 1
ATOM 731 N N . LYS A 1 100 ? -12.549 -2.426 7.351 1.00 86.56 100 LYS A N 1
ATOM 732 C CA . LYS A 1 100 ? -13.616 -3.248 6.791 1.00 86.56 100 LYS A CA 1
ATOM 733 C C . LYS A 1 100 ? -14.042 -2.629 5.467 1.00 86.56 100 LYS A C 1
ATOM 735 O O . LYS A 1 100 ? -14.700 -1.587 5.469 1.00 86.56 100 LYS A O 1
ATOM 740 N N . TYR A 1 101 ? -13.650 -3.237 4.352 1.00 81.12 101 TYR A N 1
ATOM 741 C CA . TYR A 1 101 ? -13.958 -2.687 3.032 1.00 81.12 101 TYR A CA 1
ATOM 742 C C . TYR A 1 101 ? -15.467 -2.694 2.768 1.00 81.12 101 TYR A C 1
ATOM 744 O O . TYR A 1 101 ? -16.180 -3.611 3.190 1.00 81.12 101 TYR A O 1
ATOM 752 N N . HIS A 1 102 ? -15.961 -1.681 2.055 1.00 77.62 102 HIS A N 1
ATOM 753 C CA . HIS A 1 102 ? -17.354 -1.661 1.612 1.00 77.62 102 HIS A CA 1
ATOM 754 C C . HIS A 1 102 ? -17.670 -2.855 0.697 1.00 77.62 102 HIS A C 1
ATOM 756 O O . HIS A 1 102 ? -16.820 -3.319 -0.062 1.00 77.62 102 HIS A O 1
ATOM 762 N N . ASN A 1 103 ? -18.913 -3.344 0.751 1.00 65.31 103 ASN A N 1
ATOM 763 C CA . ASN A 1 103 ? -19.411 -4.361 -0.176 1.00 65.31 103 ASN A CA 1
ATOM 764 C C . ASN A 1 103 ? -19.621 -3.738 -1.576 1.00 65.31 103 ASN A C 1
ATOM 766 O O . ASN A 1 103 ? -20.439 -2.838 -1.734 1.00 65.31 103 ASN A O 1
ATOM 770 N N . GLY A 1 104 ? -18.882 -4.212 -2.579 1.00 55.97 104 GLY A N 1
ATOM 771 C CA . GLY A 1 104 ? -18.818 -3.754 -3.968 1.00 55.97 104 GLY A CA 1
ATOM 772 C C . GLY A 1 104 ? -17.453 -3.997 -4.651 1.00 55.97 104 GLY A C 1
ATOM 773 O O . GLY A 1 104 ? -16.397 -3.640 -4.138 1.00 55.97 104 GLY A O 1
ATOM 774 N N . THR A 1 105 ? -17.455 -4.541 -5.868 1.00 53.06 105 THR A N 1
ATOM 775 C CA . THR A 1 105 ? -16.282 -4.503 -6.760 1.00 53.06 105 THR A CA 1
ATOM 776 C C . THR A 1 105 ? -16.255 -3.184 -7.527 1.00 53.06 105 THR A C 1
ATOM 778 O O . THR A 1 105 ? -17.153 -2.931 -8.329 1.00 53.06 105 THR A O 1
ATOM 781 N N . SER A 1 106 ? -15.227 -2.353 -7.331 1.00 55.16 106 SER A N 1
ATOM 782 C CA . SER A 1 106 ? -14.987 -1.209 -8.224 1.00 55.16 106 SER A CA 1
ATOM 783 C C . SER A 1 106 ? -14.078 -1.663 -9.354 1.00 55.16 106 SER A C 1
ATOM 785 O O . SER A 1 106 ? -12.922 -2.019 -9.126 1.00 55.16 106 SER A O 1
ATOM 787 N N . ILE A 1 107 ? -14.619 -1.683 -10.568 1.00 52.66 107 ILE A N 1
ATOM 788 C CA . ILE A 1 107 ? -13.895 -2.038 -11.786 1.00 52.66 107 ILE A CA 1
ATOM 789 C C . ILE A 1 107 ? -13.711 -0.748 -12.578 1.00 52.66 107 ILE A C 1
ATOM 791 O O . ILE A 1 107 ? -14.689 -0.086 -12.925 1.00 52.66 107 ILE A O 1
ATOM 795 N N . LYS A 1 108 ? -12.461 -0.374 -12.849 1.00 52.31 108 LYS A N 1
ATOM 796 C CA . LYS A 1 108 ? -12.128 0.721 -13.759 1.00 52.31 108 LYS A CA 1
ATOM 797 C C . LYS A 1 108 ? -11.602 0.129 -15.060 1.00 52.31 108 LYS A C 1
ATOM 799 O O . LYS A 1 108 ? -10.569 -0.532 -15.059 1.00 52.31 108 LYS A O 1
ATOM 804 N N . ASP A 1 109 ? -12.310 0.391 -16.149 1.00 46.72 109 ASP A N 1
ATOM 805 C CA . ASP A 1 109 ? -11.831 0.110 -17.501 1.00 46.72 109 ASP A CA 1
ATOM 806 C C . ASP A 1 109 ? -10.684 1.076 -17.845 1.00 46.72 109 ASP A C 1
ATOM 808 O O . ASP A 1 109 ? -10.804 2.290 -17.640 1.00 46.72 109 ASP A O 1
ATOM 812 N N . LEU A 1 110 ? -9.550 0.532 -18.291 1.00 52.25 110 LEU A N 1
ATOM 813 C CA . LEU A 1 110 ? -8.362 1.297 -18.673 1.00 52.25 110 LEU A CA 1
ATOM 814 C C . LEU A 1 110 ? -8.326 1.642 -20.174 1.00 52.25 110 LEU A C 1
ATOM 816 O O . LEU A 1 110 ? -7.408 2.334 -20.611 1.00 52.25 110 LEU A O 1
ATOM 820 N N . GLY A 1 111 ? -9.330 1.234 -20.959 1.00 37.88 111 GLY A N 1
ATOM 821 C CA . GLY A 1 111 ? -9.499 1.640 -22.360 1.00 37.88 111 GLY A CA 1
ATOM 822 C C . GLY A 1 111 ? -8.659 0.856 -23.376 1.00 37.88 111 GLY A C 1
ATOM 823 O O . GLY A 1 111 ? -8.580 1.249 -24.536 1.00 37.88 111 GLY A O 1
ATOM 824 N N . ASN A 1 112 ? -8.045 -0.254 -22.964 1.00 47.81 112 ASN A N 1
ATOM 825 C CA . ASN A 1 112 ? -7.193 -1.133 -23.779 1.00 47.81 112 ASN A CA 1
ATOM 826 C C . ASN A 1 112 ? -7.563 -2.627 -23.645 1.00 47.81 112 ASN A C 1
ATOM 828 O O . ASN A 1 112 ? -6.771 -3.496 -24.003 1.00 47.81 112 ASN A O 1
ATOM 832 N N . GLY A 1 113 ? -8.747 -2.932 -23.103 1.00 45.88 113 GLY A N 1
ATOM 833 C CA . GLY A 1 113 ? -9.150 -4.298 -22.754 1.00 45.88 113 GLY A CA 1
ATOM 834 C C . GLY A 1 113 ? -8.629 -4.781 -21.394 1.00 45.88 113 GLY A C 1
ATOM 835 O O . GLY A 1 113 ? -8.957 -5.897 -20.995 1.00 45.88 113 GLY A O 1
ATOM 836 N N . GLU A 1 1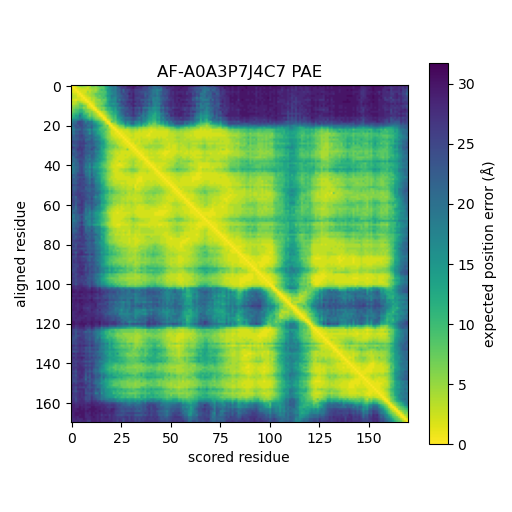14 ? -7.868 -3.960 -20.659 1.00 42.56 114 GLU A N 1
ATOM 837 C CA . GLU A 1 114 ? -7.486 -4.228 -19.270 1.00 42.56 114 GLU A CA 1
ATOM 838 C C . GLU A 1 114 ? -8.509 -3.625 -18.296 1.00 42.56 114 GLU A C 1
ATOM 840 O O . GLU A 1 114 ? -8.885 -2.452 -18.375 1.00 42.56 114 GLU A O 1
ATOM 845 N N . LEU A 1 115 ? -8.944 -4.442 -17.334 1.00 41.16 115 LEU A N 1
ATOM 846 C CA . LEU A 1 115 ? -9.807 -4.024 -16.235 1.00 41.16 115 LEU A CA 1
ATOM 847 C C . LEU A 1 115 ? -8.969 -3.909 -14.962 1.00 41.16 115 LEU A C 1
ATOM 849 O O . LEU A 1 115 ? -8.413 -4.897 -14.483 1.00 41.16 115 LEU A O 1
ATOM 853 N N . LEU A 1 116 ? -8.923 -2.717 -14.372 1.00 51.00 116 LEU A N 1
ATOM 854 C CA . LEU A 1 116 ? -8.376 -2.528 -13.037 1.00 51.00 116 LEU A CA 1
ATOM 855 C C . LEU A 1 116 ? -9.476 -2.816 -12.015 1.00 51.00 116 LEU A C 1
ATOM 857 O O . LEU A 1 116 ? -10.386 -2.005 -11.821 1.00 51.00 116 LEU A O 1
ATOM 861 N N . ILE A 1 117 ? -9.385 -3.953 -11.329 1.00 53.56 117 ILE A N 1
ATOM 862 C CA . ILE A 1 117 ? -10.174 -4.182 -10.117 1.00 53.56 117 ILE A CA 1
ATOM 863 C C . ILE A 1 117 ? -9.549 -3.305 -9.031 1.00 53.56 117 ILE A C 1
ATOM 865 O O . ILE A 1 117 ? -8.490 -3.621 -8.497 1.00 53.56 117 ILE A O 1
ATOM 869 N N . LYS A 1 118 ? -10.177 -2.163 -8.750 1.00 51.75 118 LYS A N 1
ATOM 870 C CA . LYS A 1 118 ? -9.742 -1.245 -7.693 1.00 51.75 118 LYS A CA 1
ATOM 871 C C . LYS A 1 118 ? -9.980 -1.855 -6.319 1.00 51.75 118 LYS A C 1
ATOM 873 O O . LYS A 1 118 ? -9.115 -1.736 -5.463 1.00 51.75 118 LYS A O 1
ATOM 878 N N . TYR A 1 119 ? -11.118 -2.534 -6.153 1.00 54.69 119 TYR A N 1
ATOM 879 C CA . TYR A 1 119 ? -11.519 -3.210 -4.918 1.00 54.69 119 TYR A CA 1
ATOM 880 C C . TYR A 1 119 ? -12.235 -4.517 -5.262 1.00 54.69 119 TYR A C 1
ATOM 882 O O . TYR A 1 119 ? -13.080 -4.525 -6.159 1.00 54.69 119 TYR A O 1
ATOM 890 N N . SER A 1 120 ? -11.933 -5.599 -4.544 1.00 50.75 120 SER A N 1
ATOM 891 C CA . SER A 1 120 ? -12.786 -6.787 -4.464 1.00 50.75 120 SER A CA 1
ATOM 892 C C . SER A 1 120 ? -13.310 -6.849 -3.037 1.00 50.75 120 SER A C 1
ATOM 894 O O . SER A 1 120 ? -12.536 -6.872 -2.081 1.00 50.75 120 SER A O 1
ATOM 896 N N . SER A 1 121 ? -14.620 -6.748 -2.888 1.00 57.88 121 SER A N 1
ATOM 897 C CA . SER A 1 121 ? -15.230 -6.504 -1.595 1.00 57.88 121 SER A CA 1
ATOM 898 C C . SER A 1 121 ? -15.620 -7.751 -0.830 1.00 57.88 121 SER A C 1
ATOM 900 O O . SER A 1 121 ? -16.174 -8.691 -1.403 1.00 57.88 121 SER A O 1
ATOM 902 N N . GLY A 1 122 ? -15.487 -7.636 0.487 1.00 57.34 122 GLY A N 1
ATOM 903 C CA . GLY A 1 122 ? -15.893 -8.622 1.473 1.00 57.34 122 GLY A CA 1
ATOM 904 C C . GLY A 1 122 ? -14.678 -9.019 2.298 1.00 57.34 122 GLY A C 1
ATOM 905 O O . GLY A 1 122 ? -13.920 -9.903 1.911 1.00 57.34 122 GLY A O 1
ATOM 906 N N . GLY A 1 123 ? -14.461 -8.328 3.417 1.00 77.38 123 GLY A N 1
ATOM 907 C CA . GLY A 1 123 ? -13.440 -8.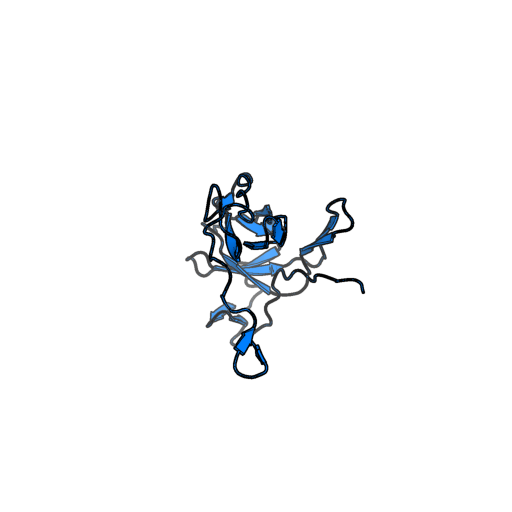694 4.397 1.00 77.38 123 GLY A CA 1
ATOM 908 C C . GLY A 1 123 ? -12.726 -7.502 5.020 1.00 77.38 123 GLY A C 1
ATOM 909 O O . GLY A 1 123 ? -13.212 -6.370 4.972 1.00 77.38 123 GLY A O 1
ATOM 910 N N . TYR A 1 124 ? -11.583 -7.793 5.634 1.00 82.88 124 TYR A N 1
ATOM 911 C CA . TYR A 1 124 ? -10.798 -6.838 6.407 1.00 82.88 124 TYR A CA 1
ATOM 912 C C . TYR A 1 124 ? -9.384 -6.735 5.836 1.00 82.88 124 TYR A C 1
ATOM 914 O O . TYR A 1 124 ? -8.803 -7.751 5.472 1.00 82.88 124 TYR A O 1
ATOM 922 N N . GLY A 1 125 ? -8.818 -5.536 5.777 1.00 82.31 125 GLY A N 1
ATOM 923 C CA . GLY A 1 125 ? -7.443 -5.305 5.329 1.00 82.31 125 GLY A CA 1
ATOM 924 C C . GLY A 1 125 ? -6.641 -4.525 6.356 1.00 82.31 125 GLY A C 1
ATOM 925 O O . GLY A 1 125 ? -7.206 -3.736 7.114 1.00 82.31 125 GLY A O 1
ATOM 926 N N . ILE A 1 126 ? -5.328 -4.755 6.379 1.00 85.00 126 ILE A N 1
ATOM 927 C CA . ILE A 1 126 ? -4.387 -3.926 7.134 1.00 85.00 126 ILE A CA 1
ATOM 928 C C . ILE A 1 126 ? -3.809 -2.911 6.161 1.00 85.00 126 ILE A C 1
ATOM 930 O O . ILE A 1 126 ? -3.152 -3.293 5.196 1.00 85.00 126 ILE A O 1
ATOM 934 N N . GLU A 1 127 ? -4.025 -1.631 6.439 1.00 85.31 127 GLU A N 1
ATOM 935 C CA . GLU A 1 127 ? -3.503 -0.544 5.618 1.00 85.31 127 GLU A CA 1
ATOM 936 C C . GLU A 1 127 ? -2.607 0.376 6.435 1.00 85.31 127 GLU A C 1
ATOM 938 O O . GLU A 1 127 ? -2.807 0.579 7.637 1.00 85.31 127 GLU A O 1
ATOM 943 N N . GLN A 1 128 ? -1.620 0.957 5.757 1.00 85.75 128 GLN A N 1
ATOM 944 C CA . GLN A 1 128 ? -0.740 1.954 6.345 1.00 85.75 128 GLN A CA 1
ATOM 945 C C . GLN A 1 128 ? -1.245 3.352 5.983 1.00 85.75 128 GLN A C 1
ATOM 947 O O . GLN A 1 128 ? -1.174 3.778 4.831 1.00 85.75 128 GLN A O 1
ATOM 952 N N . VAL A 1 129 ? -1.740 4.072 6.984 1.00 85.62 129 VAL A N 1
ATOM 953 C CA . VAL A 1 129 ? -2.305 5.415 6.864 1.00 85.62 129 VAL A CA 1
ATOM 954 C C . VAL A 1 129 ? -1.437 6.392 7.624 1.00 85.62 129 VAL A C 1
ATOM 956 O O . VAL A 1 129 ? -1.196 6.260 8.826 1.00 85.62 129 VAL A O 1
ATOM 959 N N . LYS A 1 130 ? -1.021 7.452 6.943 1.00 86.81 130 LYS A N 1
ATOM 960 C CA . LYS A 1 130 ? -0.341 8.551 7.611 1.00 86.81 130 LYS A CA 1
ATOM 961 C C . LYS A 1 130 ? -1.360 9.403 8.368 1.00 86.81 130 LYS A C 1
ATOM 963 O O . LYS A 1 130 ? -2.331 9.870 7.782 1.00 86.81 130 LYS A O 1
ATOM 968 N N . GLY A 1 131 ? -1.132 9.623 9.662 1.00 83.62 131 GLY A N 1
ATOM 969 C CA . GLY A 1 131 ? -1.915 10.572 10.459 1.00 83.62 131 GLY A CA 1
ATOM 970 C C . GLY A 1 131 ? -3.414 10.268 10.506 1.00 83.62 131 GLY A C 1
ATOM 971 O O . GLY A 1 131 ? -4.215 11.178 10.313 1.00 83.62 131 GLY A O 1
ATOM 972 N N . TYR A 1 132 ? -3.791 9.003 10.725 1.00 86.06 132 TYR A N 1
ATOM 973 C CA . TYR A 1 132 ? -5.197 8.662 10.930 1.00 86.06 132 TYR A CA 1
ATOM 974 C C . TYR A 1 132 ? -5.754 9.402 12.158 1.00 86.06 132 TYR A C 1
ATOM 976 O O . TYR A 1 132 ? -5.255 9.221 13.267 1.00 86.06 132 TYR A O 1
ATOM 984 N N . ALA A 1 133 ? -6.777 10.230 11.947 1.00 86.38 133 ALA A N 1
ATOM 985 C CA . ALA A 1 133 ? -7.407 11.074 12.966 1.00 86.38 133 ALA A CA 1
ATOM 986 C C . ALA A 1 133 ? -8.887 10.722 13.219 1.00 86.38 133 ALA A C 1
ATOM 988 O O . ALA A 1 133 ? -9.557 11.395 14.001 1.00 86.38 133 ALA A O 1
ATOM 989 N N . GLY A 1 134 ? -9.413 9.690 12.552 1.00 84.94 134 GLY A N 1
ATOM 990 C CA . GLY A 1 134 ? -10.780 9.218 12.764 1.00 84.94 134 GLY A CA 1
ATOM 991 C C . GLY A 1 134 ? -10.944 8.450 14.079 1.00 84.94 134 GLY A C 1
ATOM 992 O O . GLY A 1 134 ? -9.973 8.047 14.719 1.00 84.94 134 GLY A O 1
ATOM 993 N N . THR A 1 135 ? -12.195 8.228 14.483 1.00 88.12 135 THR A N 1
ATOM 994 C CA . THR A 1 135 ? -12.518 7.323 15.596 1.00 88.12 135 THR A CA 1
ATOM 995 C C . THR A 1 135 ? -12.868 5.951 15.021 1.00 88.12 135 THR A C 1
ATOM 997 O O . THR A 1 135 ? -13.843 5.865 14.271 1.00 88.12 135 THR A O 1
ATOM 1000 N N . PRO A 1 136 ? -12.119 4.881 15.349 1.00 91.62 136 PRO A N 1
ATOM 1001 C CA . PRO A 1 136 ? -12.445 3.546 14.871 1.00 91.62 136 PRO A CA 1
ATOM 1002 C C . PRO A 1 136 ? -13.827 3.099 15.356 1.00 91.62 136 PRO A C 1
ATOM 1004 O O . PRO A 1 136 ? -14.135 3.181 16.546 1.00 91.62 136 PRO A O 1
ATOM 1007 N N . ASN A 1 137 ? -14.642 2.575 14.446 1.00 92.62 137 ASN A N 1
ATOM 1008 C CA . ASN A 1 137 ? -15.885 1.901 14.788 1.00 92.62 137 ASN A CA 1
ATOM 1009 C C . ASN A 1 137 ? -15.584 0.417 14.997 1.00 92.62 137 ASN A C 1
ATOM 1011 O O . ASN A 1 137 ? -15.589 -0.363 14.051 1.00 92.62 137 ASN A O 1
ATOM 1015 N N . SER A 1 138 ? -15.308 0.025 16.239 1.00 88.94 138 SER A N 1
ATOM 1016 C CA . SER A 1 138 ? -14.920 -1.350 16.572 1.00 88.94 138 SER A CA 1
ATOM 1017 C C . SER A 1 138 ? -16.018 -2.392 16.336 1.00 88.94 138 SER A C 1
ATOM 1019 O O . SER A 1 138 ? -15.753 -3.588 16.459 1.00 88.94 138 SER A O 1
ATOM 1021 N N . GLU A 1 139 ? -17.246 -1.965 16.021 1.00 89.69 139 GLU A N 1
ATOM 1022 C CA . GLU A 1 139 ? -18.418 -2.832 15.857 1.00 89.69 139 GLU A CA 1
ATOM 1023 C C . GLU A 1 139 ? -18.694 -3.705 17.102 1.00 89.69 139 GLU A C 1
ATOM 1025 O O . GLU A 1 139 ? -19.279 -4.776 17.001 1.00 89.69 139 GLU A O 1
ATOM 1030 N N . GLY A 1 140 ? -18.253 -3.265 18.289 1.00 90.06 140 GLY A N 1
ATOM 1031 C CA . GLY A 1 140 ? -18.390 -4.020 19.541 1.00 90.06 140 GLY A CA 1
ATOM 1032 C C . GLY A 1 140 ? -17.355 -5.135 19.746 1.00 90.06 140 GLY A C 1
ATOM 1033 O O . GLY A 1 140 ? -17.425 -5.838 20.751 1.00 90.06 140 GLY A O 1
ATOM 1034 N N . HIS A 1 141 ? -16.380 -5.273 18.847 1.00 92.44 141 HIS A N 1
ATOM 1035 C CA . HIS A 1 141 ? -15.348 -6.309 18.903 1.00 92.44 141 HIS A CA 1
ATOM 1036 C C . HIS A 1 141 ? -13.999 -5.777 19.399 1.00 92.44 141 HIS A C 1
ATOM 1038 O O . HIS A 1 141 ? -13.681 -4.589 19.282 1.00 92.44 141 HIS A O 1
ATOM 1044 N N . ARG A 1 142 ? -13.163 -6.675 19.931 1.00 92.62 142 ARG A N 1
ATOM 1045 C CA . ARG A 1 142 ? -11.754 -6.385 20.224 1.00 92.62 142 ARG A CA 1
ATOM 1046 C C . ARG A 1 142 ? -10.898 -6.718 19.011 1.00 92.62 142 ARG A C 1
ATOM 1048 O O . ARG A 1 142 ? -10.817 -7.876 18.612 1.00 92.62 142 ARG A O 1
ATOM 1055 N N . TRP A 1 143 ? -10.228 -5.705 18.477 1.00 93.31 143 TRP A N 1
ATOM 1056 C CA . TRP A 1 143 ? -9.358 -5.823 17.312 1.00 93.31 143 TRP A CA 1
ATOM 1057 C C . TRP A 1 143 ? -7.890 -5.656 17.691 1.00 93.31 143 TRP A C 1
ATOM 1059 O O . TRP A 1 143 ? -7.554 -4.838 18.550 1.00 93.31 143 TRP A O 1
ATOM 1069 N N . SER A 1 144 ? -7.013 -6.400 17.025 1.00 92.94 144 SER A N 1
ATOM 1070 C CA . SER A 1 144 ? -5.568 -6.186 17.083 1.00 92.94 144 SER A CA 1
ATOM 1071 C C . SER A 1 144 ? -4.875 -6.706 15.826 1.00 92.94 144 SER A C 1
ATOM 1073 O O . SER A 1 144 ? -5.445 -7.472 15.047 1.00 92.94 144 SER A O 1
ATOM 1075 N N . ILE A 1 145 ? -3.630 -6.269 15.634 1.00 88.75 145 ILE A N 1
ATOM 1076 C CA . ILE A 1 145 ? -2.726 -6.783 14.605 1.00 88.75 145 ILE A CA 1
ATOM 1077 C C . ILE A 1 145 ? -1.615 -7.556 15.315 1.00 88.75 145 ILE A C 1
ATOM 1079 O O . ILE A 1 145 ? -0.953 -7.007 16.196 1.00 88.75 145 ILE A O 1
ATOM 1083 N N . ALA A 1 146 ? -1.410 -8.815 14.939 1.00 87.81 146 ALA A N 1
ATOM 1084 C CA . ALA A 1 146 ? -0.334 -9.655 15.461 1.00 87.81 146 ALA A CA 1
ATOM 1085 C C . ALA A 1 146 ? 0.291 -10.441 14.308 1.00 87.81 146 ALA A C 1
ATOM 1087 O O . ALA A 1 146 ? -0.431 -11.084 13.556 1.00 87.81 146 ALA A O 1
ATOM 1088 N N . ASP A 1 147 ? 1.611 -10.345 14.135 1.00 86.00 147 ASP A N 1
ATOM 1089 C CA . ASP A 1 147 ? 2.358 -11.054 13.082 1.00 86.00 147 ASP A CA 1
ATOM 109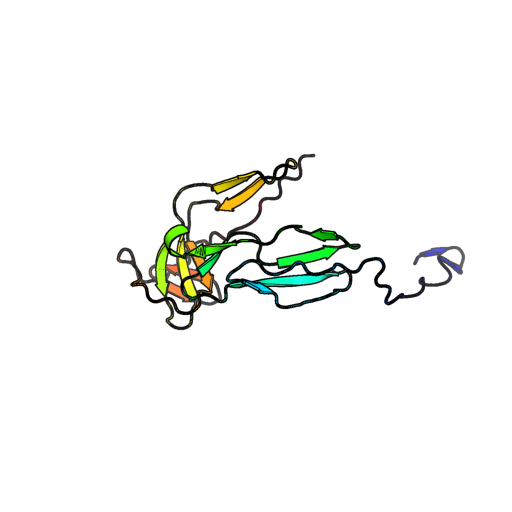0 C C . ASP A 1 147 ? 1.788 -10.862 11.660 1.00 86.00 147 ASP A C 1
ATOM 1092 O O . ASP A 1 147 ? 1.776 -11.772 10.835 1.00 86.00 147 ASP A O 1
ATOM 1096 N N . GLY A 1 148 ? 1.278 -9.658 11.369 1.00 79.44 148 GLY A N 1
ATOM 1097 C CA . GLY A 1 148 ? 0.646 -9.335 10.083 1.00 79.44 148 GLY A CA 1
ATOM 1098 C C . GLY A 1 148 ? -0.760 -9.919 9.895 1.00 79.44 148 GLY A C 1
ATOM 1099 O O . GLY A 1 148 ? -1.336 -9.773 8.820 1.00 79.44 148 GLY A O 1
ATOM 1100 N N . LEU A 1 149 ? -1.329 -10.548 10.926 1.00 83.81 149 LEU A N 1
ATOM 1101 C CA . LEU A 1 149 ? -2.689 -11.078 10.940 1.00 83.81 149 LEU A CA 1
ATOM 1102 C C . LEU A 1 149 ? -3.660 -10.109 11.610 1.00 83.81 149 LEU A C 1
ATOM 1104 O O . LEU A 1 149 ? -3.325 -9.408 12.567 1.00 83.81 149 LEU A O 1
ATOM 1108 N N . ILE A 1 150 ? -4.898 -10.133 11.121 1.00 86.94 150 ILE A N 1
ATOM 1109 C CA . ILE A 1 150 ? -6.031 -9.429 11.714 1.00 86.94 150 ILE A CA 1
ATOM 1110 C C . ILE A 1 150 ? -6.636 -10.339 12.777 1.00 86.94 150 ILE A C 1
ATOM 1112 O O . ILE A 1 150 ? -7.096 -11.434 12.460 1.00 86.94 150 ILE A O 1
ATOM 1116 N N . ILE A 1 151 ? -6.658 -9.893 14.030 1.00 91.62 151 ILE A N 1
ATOM 1117 C CA . ILE A 1 151 ? -7.242 -10.637 15.146 1.00 91.62 151 ILE A CA 1
ATOM 1118 C C . ILE A 1 151 ? -8.536 -9.948 15.584 1.00 91.62 151 ILE A C 1
ATOM 1120 O O . ILE A 1 151 ? -8.532 -8.756 15.897 1.00 91.62 151 ILE A O 1
ATOM 1124 N N . ARG A 1 152 ? -9.635 -10.707 15.636 1.00 92.75 152 ARG A N 1
ATOM 1125 C CA . ARG A 1 152 ? -10.938 -10.287 16.170 1.00 92.75 152 ARG A CA 1
ATOM 1126 C C . ARG A 1 152 ? -11.324 -11.196 17.328 1.00 92.75 152 ARG A C 1
ATOM 1128 O O . ARG A 1 152 ? -11.418 -12.408 17.156 1.00 92.75 152 ARG A O 1
ATOM 1135 N N . ASP A 1 153 ? -11.528 -10.615 18.506 1.00 93.69 153 ASP A N 1
ATOM 1136 C CA . ASP A 1 153 ? -11.883 -11.323 19.746 1.00 93.69 153 ASP A CA 1
ATOM 1137 C C . ASP A 1 153 ? -10.948 -12.506 20.059 1.00 93.69 153 ASP A C 1
ATOM 1139 O O . ASP A 1 153 ? -11.368 -13.570 20.509 1.00 93.69 153 ASP A O 1
ATOM 1143 N N . GLY A 1 154 ? -9.652 -12.327 19.787 1.00 90.25 154 GLY A N 1
ATOM 1144 C CA . GLY A 1 154 ? -8.624 -13.348 20.009 1.00 90.25 154 GLY A CA 1
ATOM 1145 C C . GLY A 1 154 ? -8.516 -14.415 18.915 1.00 90.25 154 GLY A C 1
ATOM 1146 O O . GLY A 1 154 ? -7.650 -15.277 19.017 1.00 90.25 154 GLY A O 1
ATOM 1147 N N . SER A 1 155 ? -9.339 -14.357 17.864 1.00 90.19 155 SER A N 1
ATOM 1148 C CA . SER A 1 155 ? -9.285 -15.287 16.729 1.00 90.19 155 SER A CA 1
ATOM 1149 C C . SER A 1 155 ? -8.802 -14.596 15.449 1.00 90.19 155 SER A C 1
ATOM 1151 O O . SER A 1 155 ? -9.211 -13.462 15.186 1.00 90.19 155 SER A O 1
ATOM 1153 N N . PRO A 1 156 ? -7.963 -15.247 14.623 1.00 88.69 156 PRO A N 1
ATOM 1154 C CA . PRO A 1 156 ? -7.543 -14.683 13.348 1.00 88.69 156 PRO A CA 1
ATOM 1155 C C . PRO A 1 156 ? -8.714 -14.616 12.361 1.00 88.69 156 PRO A C 1
ATOM 1157 O O . PRO A 1 156 ? -9.520 -15.543 12.258 1.00 88.69 156 PRO A O 1
ATOM 1160 N N . VAL A 1 157 ? -8.790 -13.517 11.618 1.00 84.50 157 VAL A N 1
ATOM 1161 C CA . VAL A 1 157 ? -9.762 -13.280 10.547 1.00 84.50 157 VAL A CA 1
ATOM 1162 C C . VAL A 1 157 ? -9.003 -13.232 9.220 1.00 84.50 157 VAL A C 1
ATOM 1164 O O . VAL A 1 157 ? -7.927 -12.630 9.172 1.00 84.50 157 VAL A O 1
ATOM 1167 N N . PRO A 1 158 ? -9.523 -13.850 8.143 1.00 76.38 158 PRO A N 1
ATOM 1168 C CA . PRO A 1 158 ? -8.900 -13.748 6.830 1.00 76.38 158 PRO A CA 1
ATOM 1169 C C . PRO A 1 158 ? -8.781 -12.282 6.413 1.00 76.38 158 PRO A C 1
ATOM 1171 O O . PRO A 1 158 ? -9.757 -11.526 6.475 1.00 76.38 158 PRO A O 1
ATOM 1174 N N . SER A 1 159 ? -7.574 -11.894 6.004 1.00 69.38 159 SER A N 1
ATOM 1175 C CA . SER A 1 159 ? -7.346 -10.597 5.393 1.00 69.38 159 SER A CA 1
ATOM 1176 C C . SER A 1 159 ? -7.702 -10.662 3.911 1.00 69.38 159 SER A C 1
ATOM 1178 O O . SER A 1 159 ? -7.290 -11.569 3.190 1.00 69.38 159 SER A O 1
ATOM 1180 N N . SER A 1 160 ? -8.480 -9.687 3.461 1.00 65.62 160 SER A N 1
ATOM 1181 C CA . SER A 1 160 ? -8.752 -9.460 2.048 1.00 65.62 160 SER A CA 1
ATOM 1182 C C . SER A 1 160 ? -7.817 -8.344 1.603 1.00 65.62 160 SER A C 1
ATOM 1184 O O . SER A 1 160 ? -7.986 -7.199 2.009 1.00 65.62 160 SER A O 1
ATOM 1186 N N . GLY A 1 161 ? -6.787 -8.674 0.827 1.00 50.84 161 GLY A N 1
ATOM 1187 C CA . GLY A 1 161 ? -5.939 -7.667 0.190 1.00 50.84 161 GLY A CA 1
ATOM 1188 C C . GLY A 1 161 ? -6.604 -7.100 -1.065 1.00 50.84 161 GLY A C 1
ATOM 1189 O O . GLY A 1 161 ? -7.423 -7.767 -1.699 1.00 50.84 161 GLY A O 1
ATOM 1190 N N . CYS A 1 162 ? -6.211 -5.893 -1.479 1.00 44.44 162 CYS A N 1
ATOM 1191 C CA . CYS A 1 162 ? -6.396 -5.462 -2.866 1.00 44.44 162 CYS A CA 1
ATOM 1192 C C . CYS A 1 162 ? -5.478 -6.303 -3.778 1.00 44.44 162 CYS A C 1
ATOM 1194 O O . CYS A 1 162 ? -4.409 -5.855 -4.182 1.00 44.44 162 CYS A O 1
ATOM 1196 N N . GLU A 1 163 ? -5.854 -7.551 -4.062 1.00 33.84 163 GLU A N 1
ATOM 1197 C CA . GLU A 1 163 ? -5.157 -8.401 -5.029 1.00 33.84 163 GLU A CA 1
ATOM 1198 C C . GLU A 1 163 ? -5.715 -8.171 -6.436 1.00 33.84 163 GLU A C 1
ATOM 1200 O O . GLU A 1 163 ? -6.916 -8.300 -6.689 1.00 33.84 163 GLU A O 1
ATOM 1205 N N . LEU A 1 164 ? -4.827 -7.862 -7.386 1.00 35.34 164 LEU A N 1
ATOM 1206 C CA . LEU A 1 164 ? -5.158 -7.984 -8.800 1.00 35.34 164 LEU A CA 1
ATOM 1207 C C . LEU A 1 164 ? -5.300 -9.463 -9.154 1.00 35.34 164 LEU A C 1
ATOM 1209 O O . LEU A 1 164 ? -4.313 -10.193 -9.247 1.00 35.34 164 LEU A O 1
ATOM 1213 N N . LEU A 1 165 ? -6.522 -9.878 -9.471 1.00 32.66 165 LEU A N 1
ATOM 1214 C CA . LEU A 1 165 ? -6.739 -11.053 -10.302 1.00 32.66 165 LEU A CA 1
ATOM 1215 C C . LEU A 1 165 ? -6.456 -10.670 -11.758 1.00 32.66 165 LEU A C 1
ATOM 1217 O O . LEU A 1 165 ? -7.343 -10.214 -12.478 1.00 32.66 165 LEU A O 1
ATOM 1221 N N . ASN A 1 166 ? -5.217 -10.881 -12.207 1.00 29.86 166 ASN A N 1
ATOM 1222 C CA . ASN A 1 166 ? -4.920 -10.931 -13.635 1.00 29.86 166 ASN A CA 1
ATOM 1223 C C . ASN A 1 166 ? -5.592 -12.186 -14.212 1.00 29.86 166 ASN A C 1
ATOM 1225 O O . ASN A 1 166 ? -5.048 -13.288 -14.142 1.00 29.86 166 ASN A O 1
ATOM 1229 N N . LYS A 1 167 ? -6.791 -12.039 -14.787 1.00 28.69 167 LYS A N 1
ATOM 1230 C CA . LYS A 1 167 ? -7.319 -13.047 -15.711 1.00 28.69 167 LYS A CA 1
ATOM 1231 C C . LYS A 1 167 ? -6.514 -12.945 -17.004 1.00 28.69 167 LYS A C 1
ATOM 1233 O O . LYS A 1 167 ? -6.883 -12.219 -17.920 1.00 28.69 167 LYS A O 1
ATOM 1238 N N . THR A 1 168 ? -5.421 -13.693 -17.093 1.00 26.77 168 THR A N 1
ATOM 1239 C CA . THR A 1 168 ? -4.886 -14.099 -18.391 1.00 26.77 168 THR A CA 1
ATOM 1240 C C . THR A 1 168 ? -5.939 -14.985 -19.052 1.00 26.77 168 THR A C 1
ATOM 1242 O O . THR A 1 168 ? -6.109 -16.150 -18.691 1.00 26.77 168 THR A O 1
ATOM 1245 N N . SER A 1 169 ? -6.710 -14.414 -19.982 1.00 28.62 169 SER A N 1
ATOM 1246 C CA . SER A 1 169 ? -7.488 -15.229 -20.912 1.00 28.62 169 SER A CA 1
ATOM 1247 C C . SER A 1 169 ? -6.499 -16.053 -21.728 1.00 28.62 169 SER A C 1
ATOM 1249 O O . SER A 1 169 ? -5.581 -15.494 -22.329 1.00 28.62 169 SER A O 1
ATOM 1251 N N . LYS A 1 170 ? -6.665 -17.376 -21.679 1.00 31.09 170 LYS A N 1
ATOM 1252 C CA . LYS A 1 170 ? -6.103 -18.292 -22.674 1.00 31.09 170 LYS A CA 1
ATOM 1253 C C . LYS A 1 170 ? -6.688 -18.001 -24.051 1.00 31.09 170 LYS A C 1
ATOM 1255 O O . LYS A 1 170 ? -7.825 -17.470 -24.091 1.00 31.09 170 LYS A O 1
#

Solvent-accessible surface area (backbone atoms only — not comparable to full-atom values): 10141 Å² total; per-residue (Å²): 128,47,80,54,94,94,38,58,44,68,87,58,80,77,82,88,69,94,58,68,86,25,30,26,75,53,75,83,63,57,86,57,43,44,57,80,62,74,55,75,40,54,51,75,40,72,43,41,58,44,48,73,42,64,41,22,32,68,44,42,44,49,60,29,28,17,53,78,40,39,54,52,58,76,64,72,43,46,66,38,53,48,77,79,52,25,50,44,36,34,68,74,87,81,28,48,31,35,31,37,40,46,86,53,70,44,71,43,76,70,86,77,90,48,71,44,56,47,34,74,45,67,46,33,32,82,44,72,26,44,72,68,81,78,81,57,56,40,85,92,52,53,66,50,78,56,97,91,38,43,28,49,73,89,39,81,47,77,69,42,67,74,67,78,80,79,77,77,78,128

Organism: Strongylus vulgaris (NCBI:txid40348)

Secondary structure (DSSP, 8-state):
-EEETTEEESSSPPP----GGG-EEPPPPPTTEEES--SEE-TT-EEEEEE-STTEEEES--EEEEETTEEESS---EEEEHHHHEEEEEE-SSSEEEEEEPSS-EEEE-SSS-EEEEE--SSEEEEE-TT--SPP--TT--EEEETTEEEETTEEE-B-----------

pLDDT: mean 76.44, std 17.36, range [26.77, 94.0]

Sequence (170 aa):
MTCVMGMWAPSFFGHCTTSTRYSCEVPNPKPGMTLDKTGMVASDQSVTATCIEPMKVLAGIKSMRCVLGHWAPNVLGDCVNIDELGTVVYSDGKGNVIIKYHNGTSIKDLGNGELLIKYSSGGYGIEQVKGYAGTPNSEGHRWSIADGLIIRDGSPVPSSGCELLNKTSK

Radius of gyration: 21.19 Å; Cα contacts (8 Å, |Δi|>4): 335; chains: 1; bounding box: 53×47×48 Å

Nearest PDB structures (foldseek):
  7nyc-assembly1_B  TM=5.530E-01  e=1.345E-02  Homo sapiens
  8a7d-assembly1_Q  TM=6.815E-01  e=2.450E-01  Homo sapiens
  1elv-assembly1_A  TM=6.241E-01  e=1.670E-01  Homo sapiens
  6h03-assembly1_B  TM=5.202E-01  e=2.888E-01  Homo sapiens
  7y5q-assembly1_A  TM=2.897E-01  e=8.657E-02  Escherichia coli K-12

Foldseek 3Di:
DDQDPNADPPNDDPDPDPDLQQWEADDDDDPQKDKPDHGTDHAQDKIAIDGNDFQWFFFAAGMWGRHRHATVVNDGTDTDGLVQQAAWQDDPVPFKTKGQGDADFDWDDPPPPDIGRRDDHDFIAITGGDHDPDDHPNVPWDWDADPNFTDTNNHTTDHDDSDDPPPPDD

Mean predicted aligned error: 11.94 Å